Protein AF-A0A2K4ZGQ2-F1 (afdb_monomer_lite)

Structure (mmCIF, N/CA/C/O backbone):
data_AF-A0A2K4ZGQ2-F1
#
_entry.id   AF-A0A2K4ZGQ2-F1
#
loop_
_atom_site.group_PDB
_atom_site.id
_atom_site.type_symbol
_atom_site.label_atom_id
_atom_site.label_alt_id
_atom_site.label_comp_id
_atom_site.label_asym_id
_atom_site.label_entity_id
_atom_site.label_seq_id
_atom_site.pdbx_PDB_ins_code
_atom_site.Cartn_x
_atom_site.Cartn_y
_atom_site.Cartn_z
_atom_site.occupancy
_atom_site.B_iso_or_equiv
_atom_site.auth_seq_id
_atom_site.auth_comp_id
_atom_site.auth_asym_id
_atom_site.auth_atom_id
_atom_site.pdbx_PDB_model_num
ATOM 1 N N . MET A 1 1 ? -22.318 16.780 1.708 1.00 36.97 1 MET A N 1
ATOM 2 C CA . MET A 1 1 ? -21.607 15.609 1.153 1.00 36.97 1 MET A CA 1
ATOM 3 C C . MET A 1 1 ? -20.151 15.713 1.583 1.00 36.97 1 MET A C 1
ATOM 5 O O . MET A 1 1 ? -19.454 16.581 1.079 1.00 36.97 1 MET A O 1
ATOM 9 N N . ASN A 1 2 ? -19.719 14.929 2.576 1.00 45.97 2 ASN A N 1
ATOM 10 C CA . ASN A 1 2 ? -18.309 14.892 2.975 1.00 45.97 2 ASN A CA 1
ATOM 11 C C . ASN A 1 2 ? -17.540 14.140 1.887 1.00 45.97 2 ASN A C 1
ATOM 13 O O . ASN A 1 2 ? -17.759 12.946 1.701 1.00 45.97 2 ASN A O 1
ATOM 17 N N . GLN A 1 3 ? -16.696 14.843 1.135 1.00 49.94 3 GLN A N 1
ATOM 18 C CA . GLN A 1 3 ? -15.766 14.194 0.216 1.00 49.94 3 GLN A CA 1
ATOM 19 C C . GLN A 1 3 ? -14.876 13.240 1.032 1.00 49.94 3 GLN A C 1
ATOM 21 O O . GLN A 1 3 ? -14.389 13.652 2.092 1.00 49.94 3 GLN A O 1
ATOM 26 N N . PRO A 1 4 ? -14.666 11.982 0.602 1.00 54.28 4 PRO A N 1
ATOM 27 C CA . PRO A 1 4 ? -13.688 11.123 1.252 1.00 54.28 4 PRO A CA 1
ATOM 28 C C . PRO A 1 4 ? -12.327 11.811 1.122 1.00 54.28 4 PRO A C 1
ATOM 30 O O . PRO A 1 4 ? -11.830 12.016 0.015 1.00 54.28 4 PRO A O 1
ATOM 33 N N . LYS A 1 5 ? -11.756 12.236 2.253 1.00 56.72 5 LYS A N 1
ATOM 34 C CA . LYS A 1 5 ? -10.421 12.834 2.294 1.00 56.72 5 LYS A CA 1
ATOM 35 C C . LYS A 1 5 ? -9.431 11.743 1.902 1.00 56.72 5 LYS A C 1
ATOM 37 O O . LYS A 1 5 ? -9.100 10.885 2.711 1.00 56.72 5 LYS A O 1
ATOM 42 N N . MET A 1 6 ? -9.029 11.735 0.638 1.00 71.44 6 MET A N 1
ATOM 43 C CA . MET A 1 6 ? -8.005 10.823 0.153 1.00 71.44 6 MET A CA 1
ATOM 44 C C . MET A 1 6 ? -6.648 11.325 0.645 1.00 71.44 6 MET A C 1
ATOM 46 O O . MET A 1 6 ? -6.226 12.421 0.276 1.00 71.44 6 MET A O 1
ATOM 50 N N . LYS A 1 7 ? -5.984 10.549 1.505 1.00 81.81 7 LYS A N 1
ATOM 51 C CA . LYS A 1 7 ? -4.659 10.887 2.040 1.00 81.81 7 LYS A CA 1
ATOM 52 C C . LYS A 1 7 ? -3.577 10.215 1.203 1.00 81.81 7 LYS A C 1
ATOM 54 O O . LYS A 1 7 ? -3.616 9.007 0.991 1.00 81.81 7 LYS A O 1
ATOM 59 N N . LYS A 1 8 ? -2.587 10.972 0.740 1.00 83.25 8 LYS A N 1
ATOM 60 C CA . LYS A 1 8 ? -1.408 10.385 0.095 1.00 83.25 8 LYS A CA 1
ATOM 61 C C . LYS A 1 8 ? -0.466 9.861 1.175 1.00 83.25 8 LYS A C 1
ATOM 63 O O . LYS A 1 8 ? -0.060 10.636 2.035 1.00 83.25 8 LYS A O 1
ATOM 68 N N . ILE A 1 9 ? -0.172 8.562 1.153 1.00 85.38 9 ILE A N 1
ATOM 69 C CA . ILE A 1 9 ? 0.635 7.900 2.193 1.00 85.38 9 ILE A CA 1
ATOM 70 C C . ILE A 1 9 ? 2.017 7.480 1.697 1.00 85.38 9 ILE A C 1
ATOM 72 O O . ILE A 1 9 ? 2.929 7.292 2.492 1.00 85.38 9 ILE A O 1
ATOM 76 N N . PHE A 1 10 ? 2.194 7.400 0.379 1.00 86.62 10 PHE A N 1
ATOM 77 C CA . PHE A 1 10 ? 3.484 7.142 -0.240 1.00 86.62 10 PHE A CA 1
ATOM 78 C C . PHE A 1 10 ? 3.611 7.900 -1.549 1.00 86.62 10 PHE A C 1
ATOM 80 O O . PHE A 1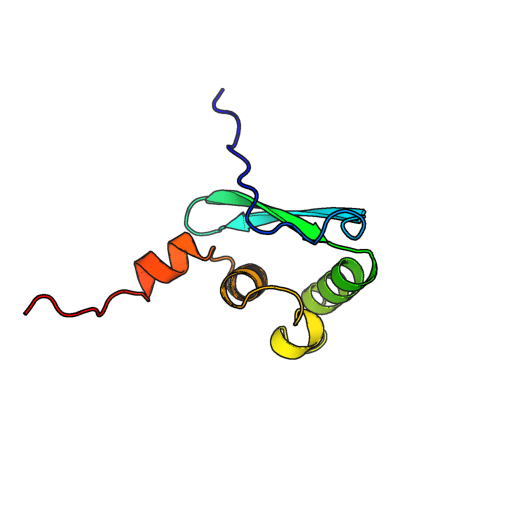 10 ? 2.687 7.925 -2.362 1.00 86.62 10 PHE A O 1
ATOM 87 N N . THR A 1 11 ? 4.769 8.520 -1.730 1.00 85.38 11 THR A N 1
ATOM 88 C CA . THR A 1 11 ? 5.138 9.235 -2.948 1.00 85.38 11 THR A CA 1
ATOM 89 C C . THR A 1 11 ? 6.467 8.666 -3.408 1.00 85.38 11 THR A C 1
ATOM 91 O O . THR A 1 11 ? 7.447 8.722 -2.666 1.00 85.38 11 THR A O 1
ATOM 94 N N . MET A 1 12 ? 6.504 8.106 -4.615 1.00 83.38 12 MET A N 1
ATOM 95 C CA . MET A 1 12 ? 7.770 7.712 -5.226 1.00 83.38 12 MET A CA 1
ATOM 96 C C . MET A 1 12 ? 8.566 8.953 -5.634 1.00 83.38 12 MET A C 1
ATOM 98 O O . MET A 1 12 ? 8.025 10.051 -5.773 1.00 83.38 12 MET A O 1
ATOM 102 N N . HIS A 1 13 ? 9.865 8.774 -5.871 1.00 80.44 13 HIS A N 1
ATOM 103 C CA . HIS A 1 13 ? 10.697 9.844 -6.412 1.00 80.44 13 HIS A CA 1
ATOM 104 C C . HIS A 1 13 ? 10.090 10.441 -7.700 1.00 80.44 13 HIS A C 1
ATOM 106 O O . HIS A 1 13 ? 9.573 9.695 -8.544 1.00 80.44 13 HIS A O 1
ATOM 112 N N . PRO A 1 14 ? 10.176 11.774 -7.877 1.00 70.12 14 PRO A N 1
ATOM 113 C CA . PRO A 1 14 ? 9.628 12.448 -9.047 1.00 70.12 14 PRO A CA 1
ATOM 114 C C . PRO A 1 14 ? 10.234 11.873 -10.333 1.00 70.12 14 PRO A C 1
ATOM 116 O O . PRO A 1 14 ? 11.448 11.704 -10.436 1.00 70.12 14 PRO A O 1
ATOM 119 N N . GLY A 1 15 ? 9.372 11.543 -11.299 1.00 71.44 15 GLY A N 1
ATOM 120 C CA . GLY A 1 15 ? 9.757 10.912 -12.567 1.00 71.44 15 GLY A CA 1
ATOM 121 C C . GLY A 1 15 ? 9.755 9.378 -12.571 1.00 71.44 15 GLY A C 1
ATOM 122 O O . GLY A 1 15 ? 10.048 8.796 -13.609 1.00 71.44 15 GLY A O 1
ATOM 123 N N . LYS A 1 16 ? 9.420 8.720 -11.449 1.00 77.44 16 LYS A N 1
ATOM 124 C CA . LYS A 1 16 ? 9.232 7.256 -11.388 1.00 77.44 16 LYS A CA 1
ATOM 125 C C . LYS A 1 16 ? 7.791 6.810 -11.137 1.00 77.44 16 LYS A C 1
ATOM 127 O O . LYS A 1 16 ? 7.483 5.657 -11.398 1.00 77.44 16 LYS A O 1
ATOM 132 N N . ALA A 1 17 ? 6.932 7.681 -10.611 1.00 83.69 17 ALA A N 1
ATOM 133 C CA . ALA A 1 17 ? 5.522 7.368 -10.396 1.00 83.69 17 ALA A CA 1
ATOM 134 C C . ALA A 1 17 ? 4.764 7.387 -11.731 1.00 83.69 17 ALA A C 1
ATOM 136 O O . ALA A 1 17 ? 4.715 8.422 -12.395 1.00 83.69 17 ALA A O 1
ATOM 137 N N . GLU A 1 18 ? 4.171 6.255 -12.098 1.00 88.62 18 GLU A N 1
ATOM 138 C CA . GLU A 1 18 ? 3.378 6.083 -13.323 1.00 88.62 18 GLU A CA 1
ATOM 139 C C . GLU A 1 18 ? 1.891 5.854 -13.008 1.00 88.62 18 GLU A C 1
ATOM 141 O O . GLU A 1 18 ? 1.025 6.264 -13.777 1.00 88.62 18 GLU A O 1
ATOM 146 N N . TYR A 1 19 ? 1.590 5.260 -11.849 1.00 87.56 19 TYR A N 1
ATOM 147 C CA . TYR A 1 19 ? 0.245 4.901 -11.405 1.00 87.56 19 TYR A CA 1
ATOM 148 C C . TYR A 1 19 ? -0.027 5.411 -9.988 1.00 87.56 19 TYR A C 1
ATOM 150 O O . TYR A 1 19 ? 0.882 5.526 -9.164 1.00 87.56 19 TYR A O 1
ATOM 158 N N . GLU A 1 20 ? -1.302 5.666 -9.690 1.00 90.38 20 GLU A N 1
ATOM 159 C CA . GLU A 1 20 ? -1.798 5.906 -8.333 1.00 90.38 20 GLU A CA 1
ATOM 160 C C . GLU A 1 20 ? -2.705 4.735 -7.937 1.00 90.38 20 GLU A C 1
ATOM 162 O O . GLU A 1 20 ? -3.734 4.494 -8.571 1.00 90.38 20 GLU A O 1
ATOM 167 N N . TYR A 1 21 ? -2.328 4.006 -6.887 1.00 91.25 21 TYR A N 1
ATOM 168 C CA . TYR A 1 21 ? -3.138 2.931 -6.325 1.00 91.25 21 TYR A CA 1
ATOM 169 C C . TYR A 1 21 ? -3.896 3.433 -5.095 1.00 91.25 21 TYR A C 1
ATOM 171 O O . TYR A 1 21 ? -3.298 3.968 -4.155 1.00 91.25 21 TYR A O 1
ATOM 179 N N . ALA A 1 22 ? -5.217 3.245 -5.084 1.00 91.75 22 ALA A N 1
ATOM 180 C CA . ALA A 1 22 ? -6.075 3.613 -3.965 1.00 91.75 22 ALA A CA 1
ATOM 181 C C . ALA A 1 22 ? -6.401 2.385 -3.104 1.00 91.75 22 ALA A C 1
ATOM 183 O O . ALA A 1 22 ? -7.019 1.431 -3.571 1.00 91.75 22 ALA A O 1
ATOM 184 N N . VAL A 1 23 ? -6.041 2.431 -1.822 1.00 91.00 23 VAL A N 1
ATOM 185 C CA . VAL A 1 23 ? -6.324 1.371 -0.845 1.00 91.00 23 VAL A CA 1
ATOM 186 C C . VAL A 1 23 ? -7.114 1.936 0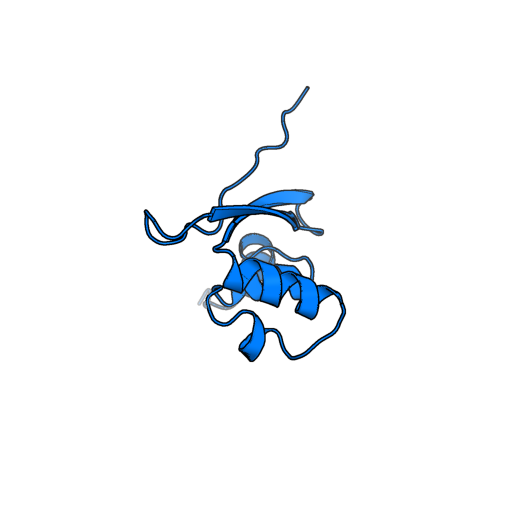.332 1.00 91.00 23 VAL A C 1
ATOM 188 O O . VAL A 1 23 ? -6.789 2.990 0.878 1.00 91.00 23 VAL A O 1
ATOM 191 N N . LYS A 1 24 ? -8.186 1.250 0.734 1.00 92.12 24 LYS A N 1
ATOM 192 C CA . LYS A 1 24 ? -9.019 1.661 1.871 1.00 92.12 24 LYS A CA 1
ATOM 193 C C . LYS A 1 24 ? -8.598 0.912 3.132 1.00 92.12 24 LYS A C 1
ATOM 195 O O . LYS A 1 24 ? -8.602 -0.316 3.148 1.00 92.12 24 LYS A O 1
ATOM 200 N N . CYS A 1 25 ? -8.313 1.647 4.205 1.00 92.88 25 CYS A N 1
ATOM 201 C CA . CYS A 1 25 ? -8.119 1.049 5.522 1.00 92.88 25 CYS A CA 1
ATOM 202 C C . CYS A 1 25 ? -9.457 0.528 6.059 1.00 92.88 25 CYS A C 1
ATOM 204 O O . CYS A 1 25 ? -10.448 1.262 6.104 1.00 92.88 25 CYS A O 1
ATOM 206 N N . ARG A 1 26 ? -9.493 -0.729 6.502 1.00 92.75 26 ARG A N 1
ATOM 207 C CA . ARG A 1 26 ? -10.708 -1.366 7.037 1.00 92.75 26 ARG A CA 1
ATOM 208 C C . ARG A 1 26 ? -11.053 -0.904 8.458 1.00 92.75 26 ARG A C 1
ATOM 210 O O . ARG A 1 26 ? -12.184 -1.094 8.888 1.00 92.75 26 ARG A O 1
ATOM 217 N N . PHE A 1 27 ? -10.111 -0.260 9.148 1.00 91.31 27 PHE A N 1
ATOM 218 C CA . PHE A 1 27 ? -10.249 0.175 10.541 1.00 91.31 27 PHE A CA 1
ATOM 219 C C . PHE A 1 27 ? -10.746 1.621 10.651 1.00 91.31 27 PHE A C 1
ATOM 221 O O . PHE A 1 27 ? -11.795 1.872 11.237 1.00 91.31 27 PHE A O 1
ATOM 228 N N . CYS A 1 28 ? -10.043 2.583 10.041 1.00 92.44 28 CYS A N 1
ATOM 229 C CA . CYS A 1 28 ? -10.460 3.992 10.052 1.00 92.44 28 CYS A CA 1
ATOM 230 C C . CYS A 1 28 ? -11.386 4.380 8.889 1.00 92.44 28 CYS A C 1
ATOM 232 O O . CYS A 1 28 ? -11.903 5.493 8.870 1.00 92.44 28 CYS A O 1
ATOM 234 N N . ASN A 1 29 ? -11.607 3.486 7.917 1.00 91.12 29 ASN A N 1
ATOM 235 C CA . ASN A 1 29 ? -12.383 3.732 6.695 1.00 91.12 29 ASN A CA 1
ATOM 236 C C . ASN A 1 29 ? -11.842 4.833 5.764 1.00 91.12 29 ASN A C 1
ATOM 238 O O . ASN A 1 29 ? -12.493 5.152 4.764 1.00 91.12 29 ASN A O 1
ATOM 242 N N . GLU A 1 30 ? -10.653 5.374 6.030 1.00 92.25 30 GLU A N 1
ATOM 243 C CA . GLU A 1 30 ? -10.001 6.332 5.140 1.00 92.25 30 GLU A CA 1
ATOM 244 C C . GLU A 1 30 ? -9.410 5.639 3.905 1.00 92.25 30 GLU A C 1
ATOM 246 O O . GLU A 1 30 ? -8.996 4.476 3.940 1.00 92.25 30 GLU A O 1
ATOM 251 N N . THR A 1 31 ? -9.404 6.366 2.786 1.00 91.94 31 THR A N 1
ATOM 252 C CA . THR A 1 31 ? -8.787 5.922 1.532 1.00 91.94 31 THR A CA 1
ATOM 253 C C . THR A 1 31 ? -7.423 6.572 1.391 1.00 91.94 31 THR A C 1
ATOM 255 O O . THR A 1 31 ? -7.299 7.796 1.476 1.00 91.94 31 THR A O 1
ATOM 258 N N . TYR A 1 32 ? -6.418 5.746 1.142 1.00 91.06 32 TYR A N 1
ATOM 259 C CA . TYR A 1 32 ? -5.034 6.145 1.003 1.00 91.06 32 TYR A CA 1
ATOM 260 C C . TYR A 1 32 ? -4.557 5.953 -0.434 1.00 91.06 32 TYR A C 1
ATOM 262 O O . TYR A 1 32 ? -4.982 5.020 -1.114 1.00 91.06 32 TYR A O 1
ATOM 270 N N . ARG A 1 33 ? -3.687 6.852 -0.890 1.00 92.25 33 ARG A N 1
ATOM 271 C CA . ARG A 1 33 ? -3.094 6.844 -2.231 1.00 92.25 33 ARG A CA 1
ATOM 272 C C . ARG A 1 33 ? -1.608 6.537 -2.151 1.00 92.25 33 ARG A C 1
ATOM 274 O O . ARG A 1 33 ? -0.898 7.131 -1.331 1.00 92.25 33 ARG A O 1
ATOM 281 N N . ILE A 1 34 ? -1.171 5.620 -3.004 1.00 91.69 34 ILE A N 1
ATOM 282 C CA . ILE A 1 34 ? 0.200 5.124 -3.088 1.00 91.69 34 ILE A CA 1
ATOM 283 C C . ILE A 1 34 ? 0.649 5.290 -4.536 1.00 91.69 34 ILE A C 1
ATOM 285 O O . ILE A 1 34 ? 0.041 4.719 -5.442 1.00 91.69 34 ILE A O 1
ATOM 289 N N . ASP A 1 35 ? 1.700 6.075 -4.747 1.00 93.31 35 ASP A N 1
ATOM 290 C CA . ASP A 1 35 ? 2.339 6.164 -6.057 1.00 93.31 35 ASP A CA 1
ATOM 291 C C . ASP A 1 35 ? 3.102 4.873 -6.363 1.00 93.31 35 ASP A C 1
ATOM 293 O O . ASP A 1 35 ? 3.822 4.356 -5.506 1.00 93.31 35 ASP A O 1
ATOM 297 N N . MET A 1 36 ? 2.983 4.383 -7.594 1.00 92.19 36 MET A N 1
ATOM 298 C CA . MET A 1 36 ? 3.656 3.172 -8.061 1.00 92.19 36 MET A CA 1
ATOM 299 C C . MET A 1 36 ? 4.224 3.373 -9.465 1.00 92.19 36 MET A C 1
ATOM 301 O O . MET A 1 36 ? 3.676 4.123 -10.272 1.00 92.19 36 MET A O 1
ATOM 305 N N . ASN A 1 37 ? 5.316 2.681 -9.771 1.00 93.88 37 ASN A N 1
ATOM 306 C CA . ASN A 1 37 ? 5.747 2.452 -11.148 1.00 93.88 37 ASN A CA 1
ATOM 307 C C . ASN A 1 37 ? 5.086 1.174 -11.692 1.00 93.88 37 ASN A C 1
ATOM 309 O O . ASN A 1 37 ? 4.447 0.428 -10.945 1.00 93.88 37 ASN A O 1
ATOM 313 N N . SER A 1 38 ? 5.252 0.913 -12.988 1.00 93.25 38 SER A N 1
ATOM 314 C CA . SER A 1 38 ? 4.693 -0.271 -13.656 1.00 93.25 38 SER A CA 1
ATOM 315 C C . SER A 1 38 ? 5.102 -1.587 -12.984 1.00 93.25 38 SER A C 1
ATOM 317 O O . SER A 1 38 ? 4.283 -2.488 -12.827 1.00 93.25 38 SER A O 1
ATOM 319 N N . ASP A 1 39 ? 6.364 -1.689 -12.564 1.00 93.94 39 ASP A N 1
ATOM 320 C CA . ASP A 1 39 ? 6.925 -2.902 -11.963 1.00 93.94 39 ASP A CA 1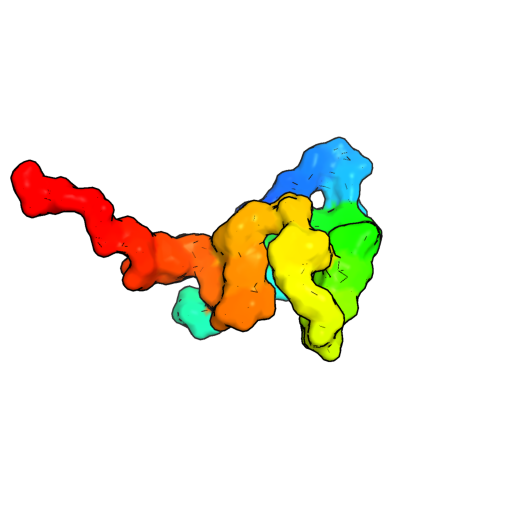
ATOM 321 C C . ASP A 1 39 ? 6.319 -3.209 -10.582 1.00 93.94 39 ASP A C 1
ATOM 323 O O . ASP A 1 39 ? 5.860 -4.323 -10.333 1.00 93.94 39 ASP A O 1
ATOM 327 N N . LEU A 1 40 ? 6.243 -2.206 -9.704 1.00 94.25 40 LEU A N 1
ATOM 328 C CA . LEU A 1 40 ? 5.627 -2.332 -8.385 1.00 94.25 40 LEU A CA 1
ATOM 329 C C . LEU A 1 40 ? 4.127 -2.612 -8.496 1.00 94.25 40 LEU A C 1
ATOM 331 O O . LEU A 1 40 ? 3.605 -3.431 -7.744 1.00 94.25 40 LEU A O 1
ATOM 335 N N . TYR A 1 41 ? 3.442 -1.968 -9.446 1.00 94.19 41 TYR A N 1
ATOM 336 C CA . TYR A 1 41 ? 2.027 -2.225 -9.703 1.00 94.19 41 TYR A CA 1
ATOM 337 C C . TYR A 1 41 ? 1.787 -3.687 -10.113 1.00 94.19 41 TYR A C 1
ATOM 339 O O . TYR A 1 41 ? 0.924 -4.348 -9.544 1.00 94.19 41 TYR A O 1
ATOM 347 N N . TYR A 1 42 ? 2.593 -4.220 -11.038 1.00 94.75 42 TYR A N 1
ATOM 348 C CA . TYR A 1 42 ? 2.484 -5.613 -11.481 1.00 94.75 42 TYR A CA 1
ATOM 349 C C . TYR A 1 42 ? 2.805 -6.620 -10.367 1.00 94.75 42 TYR A C 1
ATOM 351 O O . TYR A 1 42 ? 2.115 -7.627 -10.211 1.00 94.75 42 TYR A O 1
ATOM 359 N N . ARG A 1 43 ? 3.836 -6.352 -9.555 1.00 96.00 43 ARG A N 1
ATOM 360 C CA . ARG A 1 43 ? 4.149 -7.195 -8.391 1.00 96.00 43 ARG A CA 1
ATOM 361 C C . ARG A 1 43 ? 3.034 -7.177 -7.351 1.00 96.00 43 ARG A C 1
ATOM 363 O O . ARG A 1 43 ? 2.748 -8.220 -6.769 1.00 96.00 43 ARG A O 1
ATOM 370 N N . LEU A 1 44 ? 2.402 -6.025 -7.135 1.00 94.75 44 LEU A N 1
ATOM 371 C CA . LEU A 1 44 ? 1.250 -5.923 -6.248 1.00 94.75 44 LEU A CA 1
ATOM 372 C C . LEU A 1 44 ? 0.063 -6.740 -6.754 1.00 94.75 44 LEU A C 1
ATOM 374 O O . LEU A 1 44 ? -0.525 -7.464 -5.959 1.00 94.75 44 LEU A O 1
ATOM 378 N N . ASP A 1 45 ? -0.265 -6.655 -8.040 1.00 94.94 45 ASP A N 1
ATOM 379 C CA . ASP A 1 45 ? -1.367 -7.417 -8.637 1.00 94.94 45 ASP A CA 1
ATOM 380 C C . ASP A 1 45 ? -1.200 -8.929 -8.394 1.00 94.94 45 ASP A C 1
ATOM 382 O O . ASP A 1 45 ? -2.051 -9.556 -7.766 1.00 94.94 45 ASP A O 1
ATOM 386 N N . ARG A 1 46 ? -0.023 -9.480 -8.717 1.00 96.12 46 ARG A N 1
ATOM 387 C CA . ARG A 1 46 ? 0.314 -10.893 -8.456 1.00 96.12 46 ARG A CA 1
ATOM 388 C C . ARG A 1 46 ? 0.290 -11.264 -6.976 1.00 96.12 46 ARG A C 1
ATOM 390 O O . ARG A 1 46 ? -0.184 -12.336 -6.603 1.00 96.12 46 ARG A O 1
ATOM 397 N N . PHE A 1 47 ? 0.787 -10.382 -6.109 1.00 95.94 47 PHE A N 1
ATOM 398 C CA . PHE A 1 47 ? 0.709 -10.596 -4.665 1.00 95.94 47 PHE A CA 1
ATOM 399 C C . PHE A 1 47 ? -0.748 -10.697 -4.186 1.00 95.94 47 PHE A C 1
ATOM 401 O O . PHE A 1 47 ? -1.068 -11.561 -3.372 1.00 95.94 47 PHE A O 1
ATOM 408 N N . LEU A 1 48 ? -1.648 -9.863 -4.715 1.00 92.62 48 LEU A N 1
ATOM 409 C CA . LEU A 1 48 ? -3.077 -9.913 -4.393 1.00 92.62 48 LEU A CA 1
ATOM 410 C C . LEU A 1 48 ? -3.767 -11.176 -4.936 1.00 92.62 48 LEU A C 1
ATOM 412 O O . LEU A 1 48 ? -4.749 -11.621 -4.341 1.00 92.62 48 LEU A O 1
ATOM 416 N N . GLU A 1 49 ? -3.237 -11.786 -5.999 1.00 95.69 49 GLU A N 1
ATOM 417 C CA . GLU A 1 49 ? -3.634 -13.124 -6.469 1.00 95.69 49 GLU A CA 1
ATOM 418 C C . GLU A 1 49 ? -3.089 -14.271 -5.590 1.00 95.69 49 GLU A C 1
ATOM 420 O O . GLU A 1 49 ? -3.465 -15.431 -5.771 1.00 95.69 49 GLU A O 1
ATOM 425 N N . GLY A 1 50 ? -2.257 -13.957 -4.592 1.00 94.31 50 GLY A N 1
ATOM 426 C CA . GLY A 1 50 ? -1.707 -14.909 -3.627 1.00 94.31 50 GLY A CA 1
ATOM 427 C C . GLY A 1 50 ? -0.294 -15.392 -3.948 1.00 94.31 50 GLY A C 1
ATOM 428 O O . GLY A 1 50 ? 0.142 -16.401 -3.392 1.00 94.31 50 GLY A O 1
ATOM 429 N N . GLU A 1 51 ? 0.432 -14.707 -4.835 1.00 95.56 51 GLU A N 1
ATOM 430 C CA . GLU A 1 51 ? 1.795 -15.084 -5.203 1.00 95.56 51 GLU A CA 1
ATOM 431 C C . GLU A 1 51 ? 2.870 -14.416 -4.329 1.00 95.56 51 GLU A C 1
ATOM 433 O O . GLU A 1 51 ? 2.970 -13.190 -4.247 1.00 95.56 51 GLU A O 1
ATOM 438 N N . GLY A 1 52 ? 3.759 -15.235 -3.759 1.00 93.25 52 GLY A N 1
ATOM 439 C CA . GLY A 1 52 ? 4.946 -14.778 -3.029 1.00 93.25 52 GLY A CA 1
ATOM 440 C C . GLY A 1 52 ? 4.650 -14.107 -1.682 1.00 93.25 52 GLY A C 1
ATOM 441 O O . GLY A 1 52 ? 3.516 -14.057 -1.207 1.00 93.25 52 GLY A O 1
ATOM 442 N N . HIS A 1 53 ? 5.701 -13.597 -1.039 1.00 92.75 53 HIS A N 1
ATOM 443 C CA . HIS A 1 53 ? 5.600 -12.872 0.228 1.00 92.75 53 HIS A CA 1
ATOM 444 C C . HIS A 1 53 ? 5.697 -11.361 0.010 1.00 92.75 53 HIS A C 1
ATOM 446 O O . HIS A 1 53 ? 6.458 -10.887 -0.834 1.00 92.75 53 HIS A O 1
ATOM 452 N N . ALA A 1 54 ? 4.971 -10.580 0.815 1.00 91.81 54 ALA A N 1
ATOM 453 C CA . ALA A 1 54 ? 4.966 -9.120 0.715 1.00 91.81 54 ALA A CA 1
ATOM 454 C C . ALA A 1 54 ? 6.364 -8.501 0.896 1.00 91.81 54 ALA A C 1
ATOM 456 O O . ALA A 1 54 ? 6.670 -7.477 0.294 1.00 91.81 54 ALA A O 1
ATOM 457 N N . GLU A 1 55 ? 7.224 -9.113 1.712 1.00 90.31 55 GLU A N 1
ATOM 458 C CA . GLU A 1 55 ? 8.598 -8.650 1.939 1.00 90.31 55 GLU A CA 1
ATOM 459 C C . GLU A 1 55 ? 9.474 -8.742 0.690 1.00 90.31 55 GLU A C 1
ATOM 461 O O . GLU A 1 55 ? 10.346 -7.901 0.501 1.00 90.31 55 GLU A O 1
ATOM 466 N N . GLU A 1 56 ? 9.210 -9.716 -0.179 1.00 92.69 56 GLU A N 1
ATOM 467 C CA . GLU A 1 56 ? 9.935 -9.911 -1.434 1.00 92.69 56 GLU A CA 1
ATOM 468 C C . GLU A 1 56 ? 9.269 -9.132 -2.573 1.00 92.69 56 GLU A C 1
ATOM 470 O O . GLU A 1 56 ? 9.917 -8.390 -3.313 1.00 92.69 56 GLU A O 1
ATOM 475 N N . MET A 1 57 ? 7.947 -9.257 -2.689 1.00 94.62 57 MET A N 1
ATOM 476 C CA . MET A 1 57 ? 7.168 -8.711 -3.800 1.00 94.62 57 MET A CA 1
ATOM 477 C C . MET A 1 57 ? 6.955 -7.203 -3.687 1.00 94.62 57 MET A C 1
ATOM 479 O O . MET A 1 57 ? 6.909 -6.523 -4.705 1.00 94.62 57 MET A O 1
ATOM 483 N N . LEU A 1 58 ? 6.862 -6.654 -2.475 1.00 94.06 58 LEU A N 1
ATOM 484 C CA . LEU A 1 58 ? 6.545 -5.244 -2.220 1.00 94.06 58 LEU A CA 1
ATOM 485 C C . LEU A 1 58 ? 7.683 -4.512 -1.495 1.00 94.06 58 LEU A C 1
ATOM 487 O O . LEU A 1 58 ? 7.433 -3.552 -0.769 1.00 94.06 58 LEU A O 1
ATOM 491 N N . HIS A 1 59 ? 8.929 -4.959 -1.667 1.00 92.00 59 HIS A N 1
ATOM 492 C CA . HIS A 1 59 ? 10.095 -4.445 -0.937 1.00 92.00 59 HIS A CA 1
ATOM 493 C C . HIS A 1 59 ? 10.337 -2.930 -1.088 1.00 92.00 59 HIS A C 1
ATOM 495 O O . HIS A 1 59 ? 10.931 -2.322 -0.200 1.00 92.00 59 HIS A O 1
ATOM 501 N N . ASP A 1 60 ? 9.860 -2.303 -2.168 1.00 91.88 60 ASP A N 1
ATOM 502 C CA . ASP A 1 60 ? 9.931 -0.848 -2.374 1.00 91.88 60 ASP A CA 1
ATOM 503 C C . ASP A 1 60 ? 8.992 -0.059 -1.456 1.00 91.88 60 ASP A C 1
ATOM 505 O O . ASP A 1 60 ? 9.169 1.147 -1.264 1.00 91.88 60 ASP A O 1
ATOM 509 N N . LEU A 1 61 ? 7.969 -0.721 -0.911 1.00 91.75 61 LEU A N 1
ATOM 510 C CA . LEU A 1 61 ? 7.010 -0.106 -0.013 1.00 91.75 61 LEU A CA 1
ATOM 511 C C . LEU A 1 61 ? 7.511 -0.169 1.440 1.00 91.75 61 LEU A C 1
ATOM 513 O O . LEU A 1 61 ? 7.971 -1.219 1.912 1.00 91.75 61 LEU A O 1
ATOM 517 N N . PRO A 1 62 ? 7.352 0.929 2.203 1.00 90.62 62 PRO A N 1
ATOM 518 C CA . PRO A 1 62 ? 7.602 0.931 3.636 1.00 90.62 62 PRO A CA 1
ATOM 519 C C . PRO A 1 62 ? 6.829 -0.191 4.351 1.00 90.62 62 PRO A C 1
ATOM 521 O O . PRO A 1 62 ? 5.699 -0.486 3.949 1.00 90.62 62 PRO A O 1
ATOM 524 N N . PRO A 1 63 ? 7.374 -0.775 5.438 1.00 88.94 63 PRO A N 1
ATOM 525 C CA . PRO A 1 63 ? 6.731 -1.871 6.168 1.00 88.94 63 PRO A CA 1
ATOM 526 C C . PRO A 1 63 ? 5.262 -1.598 6.516 1.00 88.94 63 PRO A C 1
ATOM 528 O O . PRO A 1 63 ? 4.392 -2.378 6.147 1.00 88.94 63 PRO A O 1
ATOM 531 N N . GLY A 1 64 ? 4.952 -0.436 7.100 1.00 87.62 64 GLY A N 1
ATOM 532 C CA . GLY A 1 64 ? 3.571 -0.099 7.469 1.00 87.62 64 GLY A CA 1
ATOM 533 C C . GLY A 1 64 ? 2.603 -0.006 6.280 1.00 87.62 64 GLY A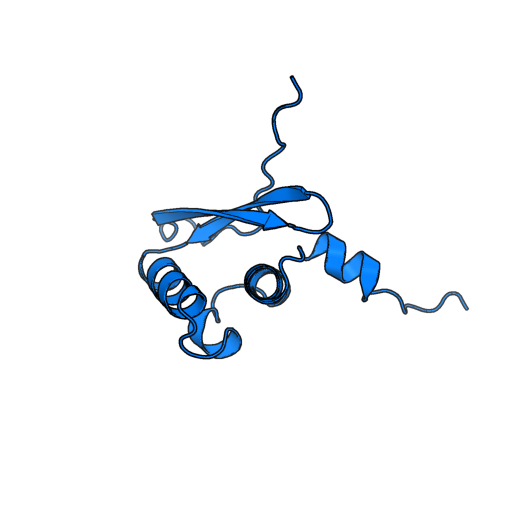 C 1
ATOM 534 O O . GLY A 1 64 ? 1.399 -0.172 6.445 1.00 87.62 64 GLY A O 1
ATOM 535 N N . ILE A 1 65 ? 3.106 0.249 5.069 1.00 90.12 65 ILE A N 1
ATOM 536 C CA . ILE A 1 65 ? 2.283 0.269 3.854 1.00 90.12 65 ILE A CA 1
ATOM 537 C C . ILE A 1 65 ? 2.110 -1.144 3.302 1.00 90.12 65 ILE A C 1
ATOM 539 O O . ILE A 1 65 ? 1.019 -1.477 2.855 1.00 90.12 65 ILE A O 1
ATOM 543 N N . ARG A 1 66 ? 3.131 -2.004 3.389 1.00 92.62 66 ARG A N 1
ATOM 544 C CA . ARG A 1 66 ? 2.979 -3.437 3.085 1.00 92.62 66 ARG A CA 1
ATOM 545 C C . ARG A 1 66 ? 1.906 -4.076 3.965 1.00 92.62 66 ARG A C 1
ATOM 547 O O . ARG A 1 66 ? 1.032 -4.766 3.444 1.00 92.62 66 ARG A O 1
ATOM 554 N N . GLU A 1 67 ? 1.888 -3.740 5.254 1.00 90.44 67 GLU A N 1
ATOM 555 C CA . GLU A 1 67 ? 0.858 -4.201 6.191 1.00 90.44 67 GLU A CA 1
ATOM 556 C C . GLU A 1 67 ? -0.561 -3.789 5.783 1.00 90.44 67 GLU A C 1
ATOM 558 O O . GLU A 1 67 ? -1.507 -4.532 6.051 1.00 90.44 67 GLU A O 1
ATOM 563 N N . MET A 1 68 ? -0.743 -2.673 5.064 1.00 92.50 68 MET A N 1
ATOM 564 C CA . MET A 1 68 ? -2.062 -2.320 4.520 1.00 92.50 68 MET A CA 1
ATOM 565 C C . MET A 1 68 ? -2.586 -3.364 3.541 1.00 92.50 68 MET A C 1
ATOM 567 O O . MET A 1 68 ? -3.791 -3.609 3.512 1.00 92.50 68 MET A O 1
ATOM 571 N N . PHE A 1 69 ? -1.709 -3.967 2.741 1.00 92.25 69 PHE A N 1
ATOM 572 C CA . PHE A 1 69 ? -2.092 -4.973 1.753 1.00 92.25 69 PHE A CA 1
ATOM 573 C C . PHE A 1 69 ? -2.293 -6.357 2.373 1.00 92.25 69 PHE A C 1
ATOM 575 O O . PHE A 1 69 ? -3.068 -7.146 1.842 1.00 92.25 69 PHE A O 1
ATOM 582 N N . ILE A 1 70 ? -1.659 -6.625 3.516 1.00 92.12 70 ILE A N 1
ATOM 583 C CA . ILE A 1 70 ? -1.786 -7.889 4.251 1.00 92.12 70 ILE A CA 1
ATOM 584 C C . ILE A 1 70 ? -3.006 -7.853 5.183 1.00 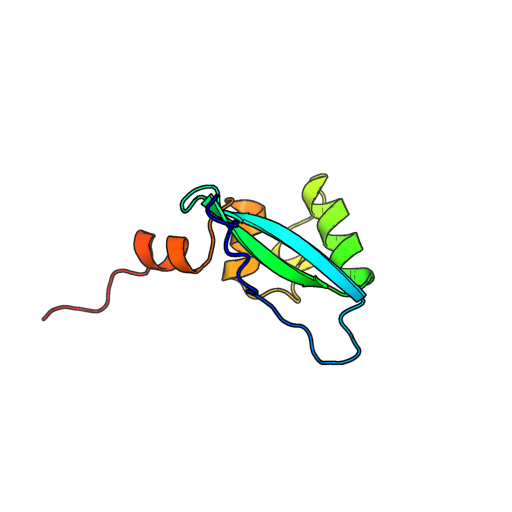92.12 70 ILE A C 1
ATOM 586 O O . ILE A 1 70 ? -3.906 -8.685 5.091 1.00 92.12 70 ILE A O 1
ATOM 590 N N . SER A 1 71 ? -3.057 -6.868 6.081 1.00 91.62 71 SER A N 1
ATOM 591 C CA . SER A 1 71 ? -4.040 -6.785 7.171 1.00 91.62 71 SER A CA 1
ATOM 592 C C . SER A 1 71 ? -5.234 -5.873 6.862 1.00 91.62 71 SER A C 1
ATOM 594 O O . SER A 1 71 ? -6.277 -5.950 7.516 1.00 91.62 71 SER A O 1
ATOM 596 N N . GLY A 1 72 ? -5.108 -4.977 5.876 1.00 92.19 72 GLY A N 1
ATOM 597 C CA . GLY A 1 72 ? -6.083 -3.911 5.635 1.00 92.19 72 GLY A CA 1
ATOM 598 C C . GLY A 1 72 ? -5.988 -2.743 6.624 1.00 92.19 72 GLY A C 1
ATOM 599 O O . GLY A 1 72 ? -6.901 -1.912 6.658 1.00 92.19 72 GLY A O 1
ATOM 600 N N . MET A 1 73 ? -4.931 -2.673 7.439 1.00 93.50 73 MET A N 1
ATOM 601 C CA . MET A 1 73 ? -4.714 -1.639 8.452 1.00 93.50 73 MET A CA 1
ATOM 602 C C . MET A 1 73 ? -3.685 -0.610 7.984 1.00 93.50 73 MET A C 1
ATOM 604 O O . MET A 1 73 ? -2.580 -0.973 7.600 1.00 93.50 73 MET A O 1
ATOM 608 N N . CYS A 1 74 ? -4.031 0.680 8.024 1.00 92.19 74 CYS A N 1
ATOM 609 C CA . CYS A 1 74 ? -3.069 1.749 7.744 1.00 92.19 74 CYS A CA 1
ATOM 610 C C . CYS A 1 74 ? -2.022 1.895 8.861 1.00 92.19 74 CYS A C 1
ATOM 612 O O . CYS A 1 74 ? -2.337 1.586 10.013 1.00 92.19 74 CYS A O 1
ATOM 614 N N . PRO A 1 75 ? -0.835 2.457 8.557 1.00 89.12 75 PRO A N 1
ATOM 615 C CA . PRO A 1 75 ? 0.192 2.765 9.552 1.00 89.12 75 PRO A CA 1
ATOM 616 C C . PRO A 1 75 ? -0.348 3.513 10.774 1.00 89.12 75 PRO A C 1
ATOM 618 O O . PRO A 1 75 ? -0.067 3.139 11.901 1.00 89.12 75 PRO A O 1
ATOM 621 N N . GLU A 1 76 ? -1.203 4.522 10.574 1.00 90.00 76 GLU A N 1
ATOM 622 C CA . GLU A 1 76 ? -1.787 5.289 11.685 1.00 90.00 76 GLU A CA 1
ATOM 623 C C . GLU A 1 76 ? -2.644 4.419 12.625 1.00 90.00 76 GLU A C 1
ATOM 625 O O . GLU A 1 76 ? -2.680 4.654 13.830 1.00 90.00 76 GLU A O 1
ATOM 630 N N . CYS A 1 77 ? -3.379 3.442 12.085 1.00 90.56 77 CYS A N 1
ATOM 631 C CA . CYS A 1 77 ? -4.168 2.505 12.887 1.00 90.56 77 CYS A CA 1
ATOM 632 C C . CYS A 1 77 ? -3.283 1.457 13.559 1.00 90.56 77 CYS A C 1
ATOM 634 O O . CYS A 1 77 ? -3.590 1.053 14.679 1.00 90.56 77 CYS A O 1
ATOM 636 N N . TRP A 1 78 ? -2.207 1.049 12.890 1.00 89.38 78 TRP A N 1
ATOM 637 C CA . TRP A 1 78 ? -1.228 0.115 13.425 1.00 89.38 78 TRP A CA 1
ATOM 638 C C . TRP A 1 78 ? -0.544 0.686 14.662 1.00 89.38 78 TRP A C 1
ATOM 640 O O . TRP A 1 78 ? -0.653 0.103 15.735 1.00 89.38 78 TRP A O 1
ATOM 650 N N . GLU A 1 79 ? 0.030 1.884 14.551 1.00 87.94 79 GLU A N 1
ATOM 651 C CA . GLU A 1 79 ? 0.691 2.576 15.664 1.00 87.94 79 GLU A CA 1
ATOM 652 C C . GLU A 1 79 ? -0.261 2.800 16.846 1.00 87.94 79 GLU A C 1
ATOM 654 O O . GLU A 1 79 ? 0.106 2.608 17.997 1.00 87.94 79 GLU A O 1
ATOM 659 N N . LYS A 1 80 ? -1.532 3.128 16.588 1.00 87.38 80 LYS A N 1
ATOM 660 C CA . LYS A 1 80 ? -2.529 3.283 17.662 1.00 87.38 80 LYS A CA 1
ATOM 661 C C . LYS A 1 80 ? -2.878 1.980 18.376 1.00 87.38 80 LYS A C 1
ATOM 663 O O . LYS A 1 80 ? -3.333 2.028 19.514 1.00 87.38 80 LYS A O 1
ATOM 668 N N . THR A 1 81 ? -2.763 0.850 17.685 1.00 84.94 81 THR A N 1
ATOM 669 C CA . THR A 1 81 ? -3.181 -0.462 18.195 1.00 84.94 81 THR A CA 1
ATOM 670 C C . THR A 1 81 ? -2.014 -1.210 18.837 1.00 84.94 81 THR A C 1
ATOM 672 O O . THR A 1 81 ? -2.221 -1.924 19.812 1.00 84.94 81 THR A O 1
ATOM 675 N N . PHE A 1 82 ? -0.803 -1.038 18.300 1.00 82.25 82 PHE A N 1
ATOM 676 C CA . PHE A 1 82 ? 0.390 -1.813 18.649 1.00 82.25 82 PHE A CA 1
ATOM 677 C C . PHE A 1 82 ? 1.622 -0.959 18.982 1.00 82.25 82 PHE A C 1
ATOM 679 O O . PHE A 1 82 ? 2.572 -1.488 19.541 1.00 82.25 82 PHE A O 1
ATOM 686 N N . GLY A 1 83 ? 1.634 0.338 18.662 1.00 70.94 83 GLY A N 1
ATOM 687 C CA . GLY A 1 83 ? 2.752 1.259 18.930 1.00 70.94 83 GLY A CA 1
ATOM 688 C C . GLY A 1 83 ? 2.761 1.834 20.350 1.00 70.94 83 GLY A C 1
ATOM 689 O O . GLY A 1 83 ? 3.362 2.875 20.592 1.00 70.94 83 GLY A O 1
ATOM 690 N N . GLY A 1 84 ? 2.047 1.203 21.282 1.00 55.75 84 GLY A N 1
ATOM 691 C CA . GLY A 1 84 ? 1.961 1.641 22.668 1.00 55.75 84 GLY A CA 1
ATOM 692 C C . GLY A 1 84 ? 2.844 0.805 23.577 1.00 55.75 84 GLY A C 1
ATOM 693 O O . GLY A 1 84 ? 2.349 -0.179 24.106 1.00 55.75 84 GLY A O 1
ATOM 694 N N . GLU A 1 85 ? 4.092 1.238 23.762 1.00 56.91 85 GLU A N 1
ATOM 695 C CA . GLU A 1 85 ? 4.883 1.115 24.998 1.00 56.91 85 GLU A CA 1
ATOM 696 C C . GLU A 1 85 ? 6.134 2.010 24.859 1.00 56.91 85 GLU A C 1
ATOM 698 O O . GLU A 1 85 ? 7.215 1.561 24.497 1.00 56.91 85 GLU A O 1
ATOM 703 N N . GLU A 1 86 ? 5.966 3.313 25.108 1.00 56.56 86 GLU A N 1
ATOM 704 C CA . GLU A 1 86 ? 7.031 4.137 25.694 1.00 56.56 86 GLU A CA 1
ATOM 705 C C . GLU A 1 86 ? 6.499 4.638 27.039 1.00 56.56 86 GLU A C 1
ATOM 707 O O . GLU A 1 86 ? 5.599 5.478 27.120 1.00 56.56 86 GLU A O 1
ATOM 712 N N . ASP A 1 87 ? 7.010 3.975 28.067 1.00 49.72 87 ASP A N 1
ATOM 713 C CA . ASP A 1 87 ? 7.008 4.255 29.497 1.00 49.72 87 ASP A CA 1
ATOM 714 C C . ASP 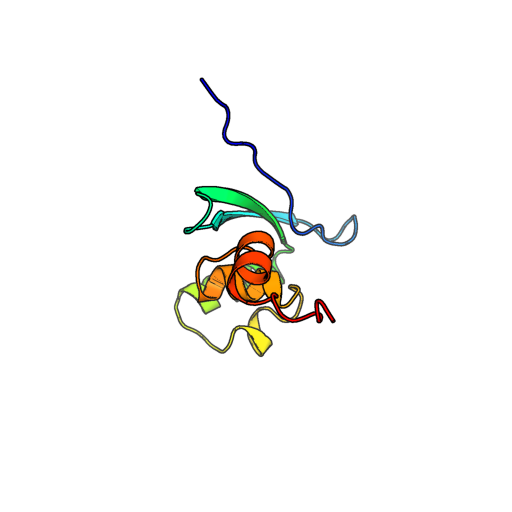A 1 87 ? 6.481 5.636 29.923 1.00 49.72 87 ASP A C 1
ATOM 716 O O . ASP A 1 87 ? 7.153 6.665 29.831 1.00 49.72 87 ASP A O 1
ATOM 720 N N . ALA A 1 88 ? 5.280 5.632 30.503 1.00 44.81 88 ALA A N 1
ATOM 721 C CA . ALA A 1 88 ? 4.940 6.584 31.549 1.00 44.81 88 ALA A CA 1
ATOM 722 C C . ALA A 1 88 ? 5.502 6.051 32.880 1.00 44.81 88 ALA A C 1
ATOM 724 O O . ALA A 1 88 ? 4.779 5.389 33.625 1.00 44.81 88 ALA A O 1
ATOM 725 N N . GLU A 1 89 ? 6.775 6.338 33.162 1.00 44.03 89 GLU A N 1
ATOM 726 C CA . GLU A 1 89 ? 7.362 6.275 34.513 1.00 44.03 89 GLU A CA 1
ATOM 727 C C . GLU A 1 89 ? 8.001 7.618 34.892 1.00 44.03 89 GLU A C 1
ATOM 729 O O . GLU A 1 89 ? 8.768 8.178 34.074 1.00 44.03 89 GLU A O 1
#

Organism: NCBI:txid879566

Secondary structure (DSSP, 8-state):
------EEEE-PPTTT--EEEEEE-TTT--EEEEEE-HHHHHHHHHHHTT-S-HHHHTTTS-HHHHHHHHHS--HHHHHHHH---S---

Radius of gyration: 14.45 Å; chains: 1; bounding box: 32×31×48 Å

Sequence (89 aa):
MNQPKMKKIFTMHPGKAEYEYAVKCRFCNETYRIDMNSDLYYRLDRFLEGEGHAEEMLHDLPPGIREMFISGMCPECWEKTFGGEEDAE

pLDDT: mean 84.88, std 14.29, range [36.97, 96.12]

Foldseek 3Di:
DDDQPEAEPEDDDPPQFDDWDWAAQPPVRHIYIYTHHPQLVVLLVVVLVVDDDLCVSVVVDDPQVSCCSVPVHHPVRCCVVPVDDDDPD